Protein AF-A0A519WYL0-F1 (afdb_monomer_lite)

Structure (mmCIF, N/CA/C/O backbone):
data_AF-A0A519WYL0-F1
#
_entry.id   AF-A0A519WYL0-F1
#
loop_
_atom_site.group_PDB
_atom_site.id
_atom_site.type_symbol
_atom_site.label_atom_id
_atom_site.label_alt_id
_atom_site.label_comp_id
_atom_site.label_asym_id
_atom_site.label_entity_id
_atom_site.label_seq_id
_atom_site.pdbx_PDB_ins_code
_atom_site.Cartn_x
_atom_site.Cartn_y
_atom_site.Cartn_z
_atom_site.occupancy
_atom_site.B_iso_or_equiv
_atom_site.auth_seq_id
_atom_site.auth_comp_id
_atom_site.auth_asym_id
_atom_site.auth_atom_id
_atom_site.pdbx_PDB_model_num
ATOM 1 N N . ASN A 1 1 ? 0.531 -11.830 12.610 1.00 62.53 1 ASN A N 1
ATOM 2 C CA . ASN A 1 1 ? 1.986 -11.973 12.331 1.00 62.53 1 ASN A CA 1
ATOM 3 C C . ASN A 1 1 ? 2.348 -11.563 10.903 1.00 62.53 1 ASN A C 1
ATOM 5 O O . ASN A 1 1 ? 3.496 -11.753 10.516 1.00 62.53 1 ASN A O 1
ATOM 9 N N . GLY A 1 2 ? 1.428 -10.979 10.120 1.00 88.00 2 GLY A N 1
ATOM 10 C CA . GLY A 1 2 ? 1.752 -10.478 8.786 1.00 88.00 2 GLY A CA 1
ATOM 11 C C . GLY A 1 2 ? 2.507 -9.148 8.820 1.00 88.00 2 GLY A C 1
ATOM 12 O O . GLY A 1 2 ? 2.202 -8.267 9.627 1.00 88.00 2 GLY A O 1
ATOM 13 N N . ILE A 1 3 ? 3.482 -9.005 7.924 1.00 94.38 3 ILE A N 1
ATOM 14 C CA . ILE A 1 3 ? 4.077 -7.719 7.553 1.00 94.38 3 ILE A CA 1
ATOM 15 C C . ILE A 1 3 ? 3.677 -7.381 6.118 1.00 94.38 3 ILE A C 1
ATOM 17 O O . ILE A 1 3 ? 3.540 -8.275 5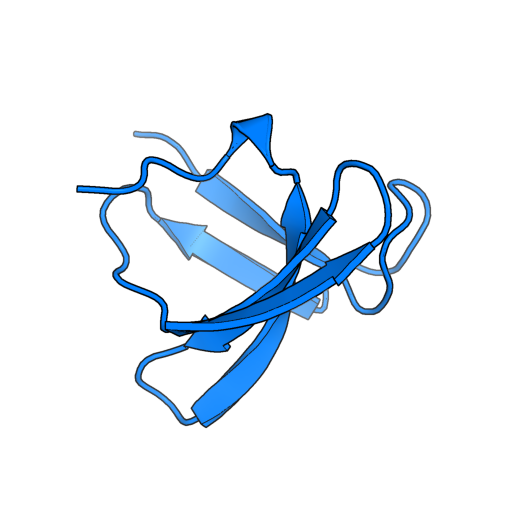.285 1.00 94.38 3 ILE A O 1
ATOM 21 N N . VAL A 1 4 ? 3.514 -6.096 5.823 1.00 96.06 4 VAL A N 1
ATOM 22 C CA . VAL A 1 4 ? 3.221 -5.594 4.478 1.00 96.06 4 VAL A CA 1
ATOM 23 C C . VAL A 1 4 ? 4.312 -4.613 4.076 1.00 96.06 4 VAL A C 1
ATOM 25 O O . VAL A 1 4 ? 4.646 -3.688 4.818 1.00 96.06 4 VAL A O 1
ATOM 28 N N . ASN A 1 5 ? 4.873 -4.822 2.887 1.00 95.88 5 ASN A N 1
ATOM 29 C CA . ASN A 1 5 ? 5.842 -3.909 2.296 1.00 95.88 5 ASN A CA 1
ATOM 30 C C . ASN A 1 5 ? 5.113 -2.737 1.642 1.00 95.88 5 ASN A C 1
ATOM 32 O O . ASN A 1 5 ? 4.302 -2.935 0.740 1.00 95.88 5 ASN A O 1
ATOM 36 N N . VAL A 1 6 ? 5.459 -1.520 2.044 1.00 97.12 6 VAL A N 1
ATOM 37 C CA . VAL A 1 6 ? 4.988 -0.294 1.398 1.00 97.12 6 VAL A CA 1
ATOM 38 C C . VAL A 1 6 ? 6.027 0.130 0.360 1.00 97.12 6 VAL A C 1
ATOM 40 O O . VAL A 1 6 ? 7.189 0.383 0.688 1.00 97.12 6 VAL A O 1
ATOM 43 N N . LYS A 1 7 ? 5.625 0.175 -0.907 1.00 98.12 7 LYS A N 1
ATOM 44 C CA . LYS A 1 7 ? 6.470 0.442 -2.077 1.00 98.12 7 LYS A CA 1
ATOM 45 C C . LYS A 1 7 ? 6.467 1.918 -2.472 1.00 98.12 7 LYS A C 1
ATOM 47 O O . LYS A 1 7 ? 5.510 2.647 -2.213 1.00 98.12 7 LYS A O 1
ATOM 52 N N . SER A 1 8 ? 7.533 2.359 -3.140 1.00 97.69 8 SER A N 1
ATOM 53 C CA . SER A 1 8 ? 7.649 3.728 -3.666 1.00 97.69 8 SER A CA 1
ATOM 54 C C . SER A 1 8 ? 6.759 4.006 -4.880 1.00 97.69 8 SER A C 1
ATOM 56 O O . SER A 1 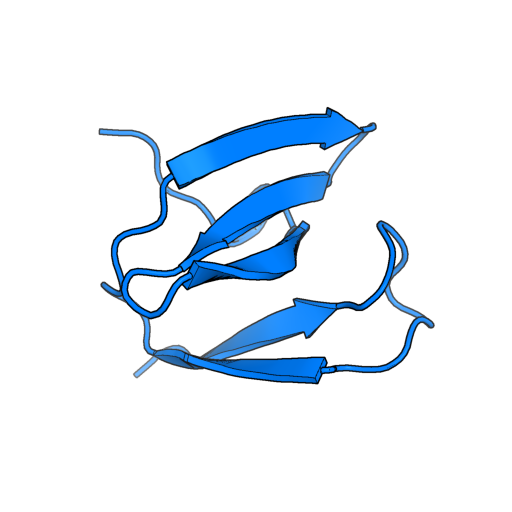8 ? 6.421 5.158 -5.140 1.00 97.69 8 SER A O 1
ATOM 58 N N . ALA A 1 9 ? 6.372 2.965 -5.616 1.00 97.44 9 ALA A N 1
ATOM 59 C CA . ALA A 1 9 ? 5.532 3.021 -6.810 1.00 97.44 9 ALA A CA 1
ATOM 60 C C . ALA A 1 9 ? 4.734 1.702 -6.951 1.00 97.44 9 ALA A C 1
ATOM 62 O O . ALA A 1 9 ? 5.104 0.724 -6.296 1.00 97.44 9 ALA A O 1
ATOM 63 N N . PRO A 1 10 ? 3.658 1.665 -7.767 1.00 97.12 10 PRO A N 1
ATOM 64 C CA . PRO A 1 10 ? 2.764 0.508 -7.907 1.00 97.12 10 PRO A CA 1
ATOM 65 C C . PRO A 1 10 ? 3.377 -0.613 -8.765 1.00 97.12 10 PRO A C 1
ATOM 67 O O . PRO A 1 10 ? 2.871 -0.948 -9.833 1.00 97.12 10 PRO A O 1
ATOM 70 N N . ASP A 1 11 ? 4.515 -1.152 -8.330 1.00 95.62 11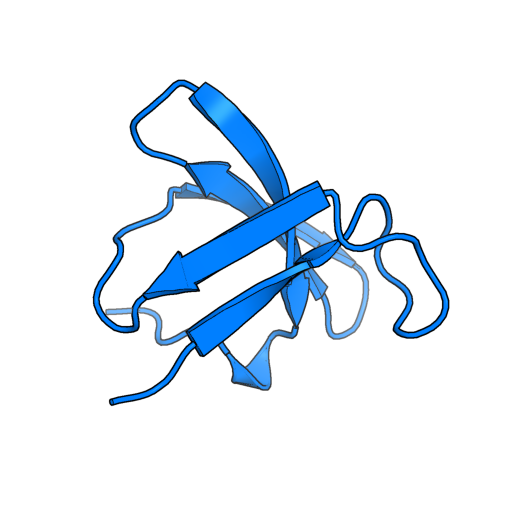 ASP A N 1
ATOM 71 C CA . ASP A 1 11 ? 5.214 -2.257 -8.985 1.00 95.62 11 ASP A CA 1
ATOM 72 C C . ASP A 1 11 ? 6.061 -3.029 -7.954 1.00 95.62 11 ASP A C 1
ATOM 74 O O . ASP A 1 11 ? 6.734 -2.450 -7.095 1.00 95.62 11 ASP A O 1
ATOM 78 N N . VAL A 1 12 ? 6.037 -4.362 -8.042 1.00 93.56 12 VAL A N 1
ATOM 79 C CA . VAL A 1 12 ? 6.704 -5.275 -7.096 1.00 93.56 12 VAL A CA 1
ATOM 80 C C . VAL A 1 12 ? 8.226 -5.089 -7.039 1.00 93.56 12 VAL A C 1
ATOM 82 O O . VAL A 1 12 ? 8.835 -5.295 -5.983 1.00 93.56 12 VAL A O 1
ATOM 85 N N . LYS A 1 13 ? 8.847 -4.661 -8.146 1.00 95.94 13 LYS A N 1
ATOM 86 C CA . LYS A 1 13 ? 10.294 -4.425 -8.291 1.00 95.94 13 LYS A CA 1
ATOM 87 C C . LYS A 1 13 ? 10.737 -3.092 -7.694 1.00 95.94 13 LYS A C 1
ATOM 89 O O . LYS A 1 13 ? 11.934 -2.826 -7.613 1.00 95.94 13 LYS A O 1
ATOM 94 N N . GLN A 1 14 ? 9.796 -2.246 -7.284 1.00 96.69 14 GLN A N 1
ATOM 95 C CA . GLN A 1 14 ? 10.103 -0.943 -6.710 1.00 96.69 14 GLN A CA 1
ATOM 96 C C . GLN A 1 14 ? 10.644 -1.074 -5.290 1.00 96.69 14 GLN A C 1
ATOM 98 O O . GLN A 1 14 ? 10.428 -2.065 -4.577 1.00 96.69 14 GLN A O 1
ATOM 103 N N . LYS A 1 15 ? 11.356 -0.027 -4.869 1.00 96.88 15 LYS A N 1
ATOM 104 C CA . LYS A 1 15 ? 11.963 0.043 -3.545 1.00 96.88 15 LYS A CA 1
ATOM 105 C C . LYS A 1 15 ? 10.880 -0.027 -2.468 1.00 96.88 15 LYS A C 1
ATOM 107 O O . LYS A 1 15 ? 9.890 0.704 -2.509 1.00 96.88 15 LYS A O 1
ATOM 112 N N . THR A 1 16 ? 11.101 -0.878 -1.471 1.00 97.38 16 THR A N 1
ATOM 113 C CA . THR A 1 16 ? 10.332 -0.837 -0.225 1.00 97.38 16 THR A CA 1
ATOM 114 C C . THR A 1 16 ? 10.766 0.395 0.568 1.00 97.38 16 THR A C 1
ATOM 116 O O . THR A 1 16 ? 11.941 0.534 0.909 1.00 97.38 16 THR A O 1
ATOM 119 N N . LEU A 1 17 ? 9.831 1.306 0.829 1.00 96.06 17 LEU A N 1
ATOM 120 C CA . LEU A 1 17 ? 10.056 2.499 1.645 1.00 96.06 17 LEU A CA 1
ATOM 121 C C . LEU A 1 17 ? 10.023 2.158 3.133 1.00 96.06 17 LEU A C 1
ATOM 123 O O . LEU A 1 17 ? 10.835 2.663 3.902 1.00 96.06 17 LEU A O 1
ATOM 127 N N . MET A 1 18 ? 9.079 1.303 3.523 1.00 94.56 18 MET A N 1
ATOM 128 C CA . MET A 1 18 ? 8.856 0.895 4.905 1.00 94.56 18 MET A CA 1
ATOM 129 C C . MET A 1 18 ? 8.050 -0.400 4.974 1.00 94.56 18 MET A C 1
ATOM 131 O O . MET A 1 18 ? 7.456 -0.838 3.987 1.00 94.56 18 MET A O 1
ATOM 135 N N . VAL A 1 19 ? 8.031 -0.996 6.160 1.00 95.75 19 VAL A N 1
ATOM 136 C CA . VAL A 1 19 ? 7.261 -2.197 6.472 1.00 95.75 19 VAL A CA 1
ATOM 137 C C . VAL A 1 19 ? 6.253 -1.840 7.553 1.00 95.75 19 VAL A C 1
ATOM 139 O O . VAL A 1 19 ? 6.609 -1.188 8.533 1.00 95.75 19 VAL A O 1
ATOM 142 N N . ILE A 1 20 ? 5.003 -2.251 7.367 1.00 95.62 20 ILE A N 1
ATOM 143 C CA . ILE A 1 20 ? 3.935 -2.080 8.356 1.00 95.62 20 ILE A CA 1
ATOM 144 C C . ILE A 1 20 ? 3.448 -3.442 8.839 1.00 95.62 20 ILE A C 1
ATOM 146 O O . ILE A 1 20 ? 3.550 -4.441 8.125 1.00 95.62 20 ILE A O 1
ATOM 150 N N . HIS A 1 21 ? 2.907 -3.482 10.051 1.00 95.06 21 HIS A N 1
ATOM 151 C CA . HIS A 1 21 ? 2.294 -4.689 10.590 1.00 95.06 21 HIS A CA 1
ATOM 152 C C . HIS A 1 21 ? 0.834 -4.795 10.157 1.00 95.06 21 HIS A C 1
ATOM 154 O O . HIS A 1 21 ? 0.129 -3.791 10.018 1.00 95.06 21 HIS A O 1
ATOM 160 N N . GLU A 1 22 ? 0.373 -6.026 9.979 1.00 92.00 22 GLU A N 1
ATOM 161 C CA . GLU A 1 22 ? -1.042 -6.351 9.840 1.00 92.00 22 GLU A CA 1
ATOM 162 C C . GLU A 1 22 ? -1.884 -5.654 10.926 1.00 92.00 22 GLU A C 1
ATOM 164 O O . GLU A 1 22 ? -1.466 -5.533 12.078 1.00 92.00 22 GLU A O 1
ATOM 169 N N . GLY A 1 23 ? -3.064 -5.160 10.548 1.00 93.25 23 GLY A N 1
ATOM 170 C CA . GLY A 1 23 ? -3.938 -4.380 11.432 1.00 93.25 23 GLY A CA 1
ATOM 171 C C . GLY A 1 23 ? -3.640 -2.877 11.461 1.00 93.25 23 GLY A C 1
ATOM 172 O O . GLY A 1 23 ? -4.459 -2.111 11.972 1.00 93.25 23 GLY A O 1
ATOM 173 N N . THR A 1 24 ? -2.529 -2.425 10.865 1.00 95.25 24 THR A N 1
ATOM 174 C CA . THR A 1 24 ? -2.286 -0.992 10.640 1.00 95.25 24 THR A CA 1
ATOM 175 C C . THR A 1 24 ? -3.388 -0.420 9.751 1.00 95.25 24 THR A C 1
ATOM 177 O O . THR A 1 24 ? -3.533 -0.814 8.594 1.00 95.25 24 THR A O 1
ATOM 180 N N . LYS A 1 25 ? -4.170 0.522 10.288 1.00 95.75 25 LYS A N 1
ATOM 181 C CA . LYS A 1 25 ? -5.182 1.249 9.515 1.00 95.75 25 LYS A CA 1
ATOM 182 C C . LYS A 1 25 ? -4.501 2.270 8.616 1.00 95.75 25 LYS A C 1
ATOM 184 O O . LYS A 1 25 ? -3.594 2.976 9.054 1.00 95.75 25 LYS A O 1
ATOM 189 N N . VAL A 1 26 ? -4.972 2.363 7.381 1.00 96.56 26 VAL A N 1
ATOM 190 C CA . VAL A 1 26 ? -4.452 3.286 6.372 1.00 96.56 26 VAL A CA 1
ATOM 191 C C . VAL A 1 26 ? -5.611 3.955 5.651 1.00 96.56 26 VAL A C 1
ATOM 193 O O . VAL A 1 26 ? -6.706 3.395 5.574 1.00 96.56 26 VAL A O 1
ATOM 196 N N . LYS A 1 27 ? -5.380 5.148 5.111 1.00 97.62 27 LYS A N 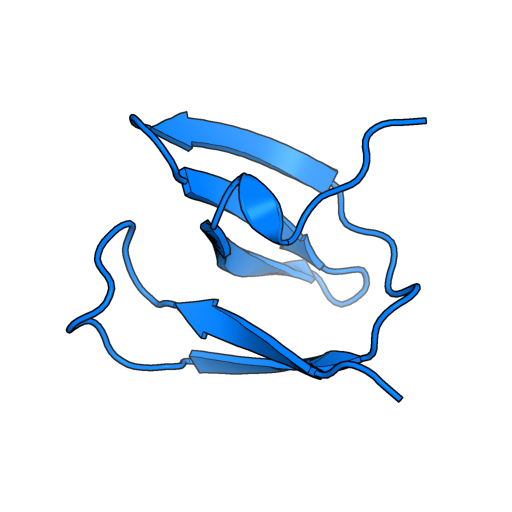1
ATOM 197 C CA . LYS A 1 27 ? -6.346 5.835 4.255 1.00 97.62 27 LYS A CA 1
ATOM 198 C C . LYS A 1 27 ? -5.993 5.577 2.798 1.00 97.62 27 LYS A C 1
ATOM 200 O O . LYS A 1 27 ? -4.870 5.844 2.385 1.00 97.62 27 LYS A O 1
ATOM 205 N N . VAL A 1 28 ? -6.945 5.080 2.015 1.00 97.12 28 VAL A N 1
ATOM 206 C CA . VAL A 1 28 ? -6.768 4.914 0.567 1.00 97.12 28 VAL A CA 1
ATOM 207 C C . VAL A 1 28 ? -6.925 6.271 -0.115 1.00 97.12 28 VAL A C 1
ATOM 209 O O . VAL A 1 28 ? -7.897 6.984 0.129 1.00 97.12 28 VAL A O 1
ATOM 212 N N . LEU A 1 29 ? -5.952 6.629 -0.951 1.00 97.88 29 LEU A N 1
ATOM 213 C CA . LEU A 1 29 ? -5.934 7.883 -1.705 1.00 97.88 29 LEU A CA 1
ATOM 214 C C . LEU A 1 29 ? -6.182 7.668 -3.199 1.00 97.88 29 LEU A C 1
ATOM 216 O O . LEU A 1 29 ? -6.820 8.495 -3.840 1.00 97.88 29 LEU A O 1
ATOM 220 N N . GLU A 1 30 ? -5.646 6.587 -3.761 1.00 97.88 30 GLU A N 1
ATOM 221 C CA . GLU A 1 30 ? -5.693 6.307 -5.197 1.00 97.88 30 GLU A CA 1
ATOM 222 C C . GLU A 1 30 ? -5.597 4.797 -5.437 1.00 97.88 30 GLU A C 1
ATOM 224 O O . GLU A 1 30 ? -4.953 4.089 -4.661 1.00 97.88 30 GLU A O 1
ATOM 229 N N . GLN A 1 31 ? -6.185 4.313 -6.530 1.00 97.12 31 GLN A N 1
ATOM 230 C CA . GLN A 1 31 ? -6.006 2.946 -7.017 1.00 97.12 31 GLN A CA 1
ATOM 231 C C . GLN A 1 31 ? -5.358 2.962 -8.405 1.00 97.12 31 GLN A C 1
ATOM 233 O O . GLN A 1 31 ? -5.781 3.717 -9.281 1.00 97.12 31 GLN A O 1
ATOM 238 N N . LYS A 1 32 ? -4.358 2.102 -8.623 1.00 97.25 32 LYS A N 1
ATOM 239 C CA . LYS A 1 32 ? -3.758 1.829 -9.937 1.00 97.25 32 LYS A CA 1
ATOM 240 C C . LYS A 1 32 ? -3.550 0.332 -10.111 1.00 97.25 32 LYS A C 1
ATOM 242 O O . LYS A 1 32 ? -2.685 -0.237 -9.452 1.00 97.25 32 LYS A O 1
ATOM 247 N N . ALA A 1 33 ? -4.309 -0.278 -11.023 1.00 94.88 33 ALA A N 1
ATOM 248 C CA . ALA A 1 33 ? -4.321 -1.729 -11.218 1.00 94.88 33 ALA A CA 1
ATOM 249 C C . ALA A 1 33 ? -4.478 -2.455 -9.863 1.00 94.88 33 ALA A C 1
ATOM 251 O O . ALA A 1 33 ? -5.398 -2.139 -9.105 1.00 94.88 33 ALA A O 1
ATOM 252 N N . ASP A 1 34 ? -3.545 -3.346 -9.534 1.00 96.62 34 ASP A N 1
ATOM 253 C CA . ASP A 1 34 ? -3.543 -4.135 -8.299 1.00 96.62 34 ASP A CA 1
ATOM 254 C C . ASP A 1 34 ? -2.868 -3.425 -7.116 1.00 96.62 34 ASP A C 1
ATOM 256 O O . ASP A 1 34 ? -2.422 -4.070 -6.168 1.00 96.62 34 ASP A O 1
ATOM 260 N N . TRP A 1 35 ? -2.780 -2.094 -7.150 1.00 98.06 35 TRP A N 1
ATOM 261 C CA . TRP A 1 35 ? -2.135 -1.298 -6.112 1.00 98.06 35 TRP A CA 1
ATOM 262 C C . TRP A 1 35 ? -3.022 -0.177 -5.604 1.00 98.06 35 TRP A C 1
ATOM 264 O O . TRP A 1 35 ? -3.720 0.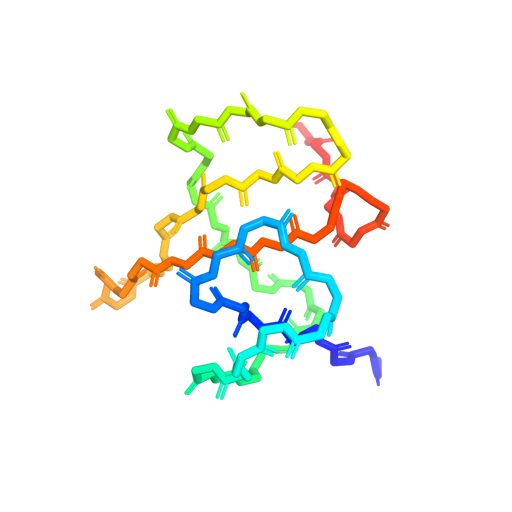497 -6.363 1.00 98.06 35 TRP A O 1
ATOM 274 N N . PHE A 1 36 ? -2.888 0.099 -4.314 1.00 98.12 36 PHE A N 1
ATOM 275 C CA . PHE A 1 36 ? -3.468 1.267 -3.677 1.00 98.12 36 PHE A CA 1
ATOM 276 C C . PHE A 1 36 ? -2.374 2.180 -3.157 1.00 98.12 36 PHE A C 1
ATOM 278 O O . PHE A 1 36 ? -1.470 1.749 -2.437 1.00 98.12 36 PHE A O 1
ATOM 285 N N . LYS A 1 37 ? -2.486 3.463 -3.491 1.00 98.19 37 LYS A N 1
ATOM 286 C CA . LYS A 1 37 ? -1.753 4.512 -2.802 1.00 98.19 37 LYS A CA 1
ATOM 287 C C . LYS A 1 37 ? -2.445 4.766 -1.477 1.00 98.19 37 LYS A C 1
ATOM 289 O O . LYS A 1 37 ? -3.647 5.043 -1.446 1.00 98.19 37 LYS A O 1
ATOM 294 N N . VAL A 1 38 ? -1.682 4.696 -0.401 1.00 97.88 38 VAL A N 1
ATOM 295 C CA . VAL A 1 38 ? -2.188 4.841 0.957 1.00 97.88 38 VAL A CA 1
ATOM 296 C C . VAL A 1 38 ? -1.425 5.911 1.720 1.00 97.88 38 VAL A C 1
ATOM 298 O O . VAL A 1 38 ? -0.237 6.138 1.485 1.00 97.88 38 VAL A O 1
ATOM 301 N N . GLU A 1 39 ? -2.129 6.554 2.640 1.00 98.06 39 GLU A N 1
ATOM 302 C CA . GLU A 1 39 ? -1.580 7.418 3.676 1.00 98.06 39 GLU A CA 1
ATOM 303 C C . GLU A 1 39 ? -1.626 6.674 5.014 1.00 98.06 39 GLU A C 1
ATOM 305 O O . GLU A 1 39 ? -2.672 6.163 5.432 1.00 98.06 39 GLU A O 1
ATOM 310 N N . LEU A 1 40 ? -0.469 6.574 5.662 1.00 96.06 40 LEU A N 1
ATOM 311 C CA . LEU A 1 40 ? -0.304 5.956 6.974 1.00 96.06 40 LEU A CA 1
ATOM 312 C C . LEU A 1 40 ? -0.671 6.943 8.098 1.00 96.06 40 LEU A C 1
ATOM 314 O O . LEU A 1 40 ? -0.654 8.153 7.878 1.00 96.06 40 LEU A O 1
ATOM 318 N N . PRO A 1 41 ? -0.915 6.470 9.338 1.00 95.06 41 PRO A N 1
ATOM 319 C CA . PRO A 1 41 ? -1.273 7.345 10.462 1.00 95.06 41 PRO A CA 1
ATOM 320 C C . PRO A 1 41 ? -0.239 8.430 10.797 1.00 95.06 41 PRO A C 1
ATOM 322 O O . PRO A 1 41 ? -0.579 9.432 11.415 1.00 95.06 41 PRO A O 1
ATOM 325 N N . ASN A 1 42 ? 1.022 8.235 10.404 1.00 93.50 42 ASN A N 1
ATOM 326 C CA . ASN A 1 42 ? 2.100 9.207 10.585 1.00 93.50 42 ASN A CA 1
ATOM 327 C C . ASN A 1 42 ? 2.248 10.194 9.406 1.00 93.50 42 ASN A C 1
ATOM 329 O O . ASN A 1 42 ? 3.216 10.947 9.378 1.00 93.50 42 ASN A O 1
ATOM 333 N N . GLY A 1 43 ? 1.338 10.164 8.426 1.00 96.25 43 GLY A N 1
ATOM 334 C CA . GLY A 1 43 ? 1.362 11.010 7.228 1.00 96.25 43 GLY A CA 1
ATOM 335 C C . GLY A 1 43 ? 2.240 10.487 6.086 1.00 96.25 43 GLY A C 1
ATOM 336 O O . GLY A 1 43 ? 2.273 11.089 5.014 1.00 96.25 43 GLY A O 1
ATOM 337 N N . ASN A 1 44 ? 2.945 9.362 6.265 1.00 96.25 44 ASN A N 1
ATOM 338 C CA . ASN A 1 44 ? 3.754 8.792 5.189 1.00 96.25 44 ASN A CA 1
ATOM 339 C C . ASN A 1 44 ? 2.872 8.228 4.074 1.00 96.25 44 ASN A C 1
ATOM 341 O O . ASN A 1 44 ? 1.868 7.562 4.330 1.00 96.25 44 ASN A O 1
ATOM 345 N N . LEU A 1 45 ? 3.308 8.435 2.831 1.00 97.88 45 LEU A N 1
ATOM 346 C CA . LEU A 1 45 ? 2.640 7.921 1.640 1.00 97.88 45 LEU A CA 1
ATOM 347 C C . LEU A 1 45 ? 3.403 6.743 1.038 1.00 97.88 45 LEU A C 1
ATOM 349 O O . LEU A 1 45 ? 4.635 6.715 1.036 1.00 97.88 45 LEU A O 1
ATOM 353 N N . GLY A 1 46 ? 2.668 5.818 0.431 1.00 97.62 46 GLY A N 1
ATOM 354 C CA . GLY A 1 46 ? 3.259 4.769 -0.389 1.00 97.62 46 GLY A CA 1
ATOM 355 C C . GLY A 1 46 ? 2.223 3.869 -1.041 1.00 97.62 46 GLY A C 1
ATOM 356 O O . GLY A 1 46 ? 1.027 4.138 -0.972 1.00 97.62 46 GLY A O 1
ATOM 357 N N . TRP A 1 47 ? 2.699 2.820 -1.701 1.00 98.25 47 TRP A N 1
ATOM 358 C CA . TRP A 1 47 ? 1.872 1.884 -2.455 1.00 98.25 47 TRP A CA 1
ATOM 359 C C . TRP A 1 47 ? 1.866 0.510 -1.799 1.00 98.25 47 TRP A C 1
ATOM 361 O O . TRP A 1 47 ? 2.917 -0.003 -1.418 1.00 98.25 47 TRP A O 1
ATOM 371 N N . VAL A 1 48 ? 0.691 -0.095 -1.686 1.00 97.50 48 VAL A N 1
ATOM 372 C CA . VAL A 1 48 ? 0.514 -1.472 -1.207 1.00 97.50 48 VAL A CA 1
ATOM 373 C C . VAL A 1 48 ? -0.304 -2.264 -2.216 1.00 97.50 48 VAL A C 1
ATOM 375 O O . VAL A 1 48 ? -1.147 -1.698 -2.913 1.00 97.50 48 VAL A O 1
ATOM 378 N N . GLU A 1 49 ? -0.047 -3.564 -2.303 1.00 97.06 49 GLU A N 1
ATOM 379 C CA . GLU A 1 49 ? -0.819 -4.461 -3.161 1.00 97.06 49 GLU A CA 1
ATOM 380 C C . GLU A 1 49 ? -2.259 -4.575 -2.650 1.00 97.06 49 GLU A C 1
ATOM 382 O O . GLU A 1 49 ? -2.502 -4.633 -1.442 1.00 97.06 49 GLU A O 1
ATOM 387 N N . ALA A 1 50 ? -3.221 -4.651 -3.566 1.00 95.88 50 ALA A N 1
ATOM 388 C CA . ALA A 1 50 ? -4.639 -4.802 -3.257 1.00 95.88 50 ALA A CA 1
ATOM 389 C C . ALA A 1 50 ? -4.911 -6.023 -2.367 1.00 95.88 50 ALA A C 1
ATOM 391 O O . ALA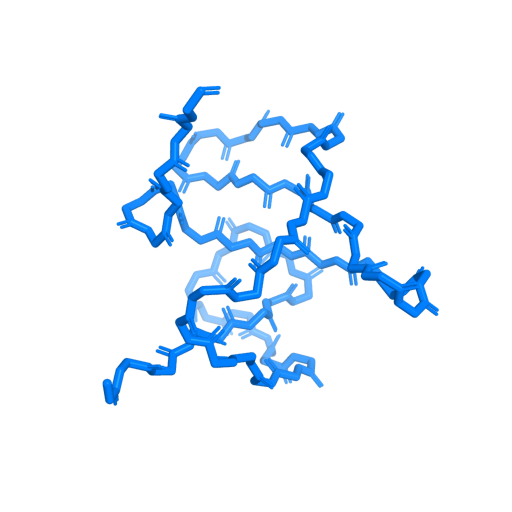 A 1 50 ? -5.716 -5.940 -1.443 1.00 95.88 50 ALA A O 1
ATOM 392 N N . ALA A 1 51 ? -4.177 -7.119 -2.583 1.00 95.06 51 ALA A N 1
ATOM 393 C CA . ALA A 1 51 ? -4.277 -8.340 -1.787 1.00 95.06 51 ALA A CA 1
ATOM 394 C C . ALA A 1 51 ? -3.865 -8.160 -0.311 1.00 95.06 51 ALA A C 1
ATOM 396 O O . ALA A 1 51 ? -4.254 -8.962 0.534 1.00 95.06 51 ALA A O 1
ATOM 397 N N . ALA A 1 52 ? -3.093 -7.117 0.013 1.00 94.50 52 ALA A N 1
ATOM 398 C CA . ALA A 1 52 ? -2.674 -6.810 1.380 1.00 94.50 52 ALA A CA 1
ATOM 399 C C . ALA A 1 52 ? -3.689 -5.941 2.144 1.00 94.50 52 ALA A C 1
ATOM 401 O O . ALA A 1 52 ? -3.517 -5.709 3.343 1.00 94.50 52 ALA A O 1
ATOM 402 N N . LEU A 1 53 ? -4.731 -5.442 1.471 1.00 93.50 53 LEU A N 1
ATOM 403 C CA . LEU A 1 53 ? -5.755 -4.597 2.070 1.00 93.50 53 LEU A CA 1
ATOM 404 C C . LEU A 1 53 ? -7.060 -5.361 2.272 1.00 93.50 53 LEU A C 1
ATOM 406 O O . LEU A 1 53 ? -7.541 -6.083 1.404 1.00 93.50 53 LEU A O 1
ATOM 410 N N . LYS A 1 54 ? -7.683 -5.115 3.425 1.00 93.56 54 LYS A N 1
ATOM 411 C CA . LYS A 1 54 ? -9.064 -5.497 3.705 1.00 93.56 54 LYS A CA 1
ATOM 412 C C . LYS A 1 54 ? -9.868 -4.232 3.968 1.00 93.56 54 LYS A C 1
ATOM 414 O O . LYS A 1 54 ? -9.641 -3.559 4.971 1.00 93.56 54 LYS A O 1
ATOM 419 N N . MET A 1 55 ? -10.787 -3.914 3.061 1.00 86.81 55 MET A N 1
ATOM 420 C CA . MET A 1 55 ? -11.751 -2.831 3.251 1.00 86.81 55 MET A CA 1
ATOM 421 C C . MET A 1 55 ? -12.850 -3.315 4.204 1.00 86.81 55 MET A C 1
ATOM 423 O O . MET A 1 55 ? -13.317 -4.449 4.078 1.00 86.81 55 MET A O 1
ATOM 427 N N . ILE A 1 56 ? -13.199 -2.483 5.183 1.00 82.62 56 ILE A N 1
ATOM 428 C CA . ILE A 1 56 ? -14.224 -2.745 6.202 1.00 82.62 56 ILE A CA 1
ATOM 429 C C . ILE A 1 56 ? -15.281 -1.653 6.183 1.00 82.62 56 ILE A C 1
ATOM 431 O O . ILE A 1 56 ? -14.920 -0.511 5.817 1.00 82.62 56 ILE A O 1
#

Secondary structure (DSSP, 8-state):
--EEEEESSSSTTSPEEEEEETT---EEEEEETTEEEEE-TTS-EEEEEGGG----

pLDDT: mean 95.08, std 5.22, range [62.53, 98.25]

Sequence (56 aa):
NGIVNVKSAPDVKQKTLMVIHEGTKVKVLEQKADWFKVELPNGNLGWVEAAALKMI

Radius of gyration: 10.08 Å; chains: 1; bounding box: 26×23×24 Å

Foldseek 3Di:
DDKWFFFADADPPGDGPDIDDPPFDWAFDDDDDQWTWTQGPVRDIGITGVVSDDDD